Protein AF-A0A350P003-F1 (afdb_monomer_lite)

Radius of gyration: 15.58 Å; chains: 1; bounding box: 40×38×39 Å

Sequence (174 aa):
MPFDIITIEPTVSDGAHADGDVMFNLTSFTLPARACKLVKCFMQVAAGGGEDSTKIGVLFFKKNTQPTLGTLNATADISASDFVSNEFIGSTSLTLTDRGLLDRDLIDNVAIYYGGHNMTNELATTNFSFQTDPMILKSDKADYTMFVGAVFHAANSTDFDGTANVKLFLHVEY

Organism: NCBI:txid589873

Secondary structure (DSSP, 8-state):
--EEEEEE--SS-SSEEPTT-EEEEEEEEE-SSSEEEEEEEEEEESS----TT-EEEEEEES---SS-S--TTS-----HHHHHHTTEEEEEEEE---TT-GGGTTSTT-EEEEEEEEEETTGGGSTT----PPEEEE--STT-EEEEEEEEE-SS-EE-SSGGGEEEEEEEE-

pLDDT: mean 78.68, std 13.72, range [44.25, 96.06]

Foldseek 3Di:
DDKDKWKFFFPDDDDWADAQAKGHWQGKTADPDQKWWFPWKKKKQQAWWDDQQKKKKKWKFQADPDPTQHHGPDNRCNDPVVCVVRVTFWIWMWGQDPVPVPVVVVPPRMGMTTTDAIGTPVNVPDPDDSDRDTRMQGHPDPRRMITMIMGIHGPDITGSNDRVRMMMMTMIDD

Structure (mmCIF, N/CA/C/O backbone):
data_AF-A0A350P003-F1
#
_entry.id   AF-A0A350P003-F1
#
loop_
_atom_site.group_PDB
_atom_site.id
_atom_site.type_symbol
_atom_site.label_atom_id
_atom_site.label_alt_id
_atom_site.label_comp_id
_atom_site.label_asym_id
_atom_site.label_entity_id
_atom_site.label_seq_id
_atom_site.pdbx_PDB_ins_code
_atom_site.Cartn_x
_atom_site.Cartn_y
_atom_site.Cartn_z
_atom_site.occupancy
_atom_site.B_iso_or_equiv
_atom_site.auth_seq_id
_atom_site.auth_comp_id
_atom_site.auth_asym_id
_atom_site.auth_atom_id
_atom_site.pdbx_PDB_model_num
ATOM 1 N N . MET A 1 1 ? -1.990 -12.499 20.980 1.00 75.38 1 MET A N 1
ATOM 2 C CA . MET A 1 1 ? -2.232 -11.437 19.991 1.00 75.38 1 MET A CA 1
ATOM 3 C C . MET A 1 1 ? -2.474 -12.137 18.666 1.00 75.38 1 MET A C 1
ATOM 5 O O . MET A 1 1 ? -1.604 -12.910 18.271 1.00 75.38 1 MET A O 1
ATOM 9 N N . PRO A 1 2 ? -3.690 -12.069 18.107 1.00 92.12 2 PRO A N 1
ATOM 10 C CA . PRO A 1 2 ? -3.985 -12.581 16.771 1.00 92.12 2 PRO A CA 1
ATOM 11 C C . PRO A 1 2 ? -3.267 -11.787 15.664 1.00 92.12 2 PRO A C 1
ATOM 13 O O . PRO A 1 2 ? -2.843 -10.649 15.860 1.00 92.12 2 PRO A O 1
ATOM 16 N N . PHE A 1 3 ? -3.128 -12.423 14.501 1.00 95.06 3 PHE A N 1
ATOM 17 C CA . PHE A 1 3 ? -2.513 -11.857 13.301 1.00 95.06 3 PHE A CA 1
ATOM 18 C C . PHE A 1 3 ? -3.453 -12.027 12.113 1.00 95.06 3 PHE A C 1
ATOM 20 O O . PHE A 1 3 ? -4.172 -13.024 12.051 1.00 95.06 3 PHE A O 1
ATOM 27 N N . ASP A 1 4 ? -3.414 -11.083 11.177 1.00 95.81 4 ASP A N 1
ATOM 28 C CA . ASP A 1 4 ? -4.167 -11.161 9.924 1.00 95.81 4 ASP A CA 1
ATOM 29 C C . ASP A 1 4 ? -3.362 -10.585 8.749 1.00 95.81 4 ASP A C 1
ATOM 31 O O . ASP A 1 4 ? -2.367 -9.872 8.941 1.00 95.81 4 ASP A O 1
ATOM 35 N N . ILE A 1 5 ? -3.798 -10.903 7.531 1.00 95.25 5 ILE A N 1
ATOM 36 C CA . ILE A 1 5 ? -3.229 -10.407 6.278 1.00 95.25 5 ILE A CA 1
ATOM 37 C C . ILE A 1 5 ? -4.320 -9.674 5.502 1.00 95.25 5 ILE A C 1
ATOM 39 O O . ILE A 1 5 ? -5.278 -10.274 5.021 1.00 95.25 5 ILE A O 1
ATOM 43 N N . ILE A 1 6 ? -4.133 -8.371 5.317 1.00 96.00 6 ILE A N 1
ATOM 44 C CA . ILE A 1 6 ? -5.013 -7.546 4.489 1.00 96.00 6 ILE A CA 1
ATOM 45 C C . ILE A 1 6 ? -4.420 -7.492 3.084 1.00 96.00 6 ILE A C 1
ATOM 47 O O . ILE A 1 6 ? -3.247 -7.157 2.921 1.00 96.00 6 ILE A O 1
ATOM 51 N N . THR A 1 7 ? -5.235 -7.805 2.077 1.00 95.50 7 THR A N 1
ATOM 52 C CA . THR A 1 7 ? -4.861 -7.694 0.661 1.00 95.50 7 THR A CA 1
ATOM 53 C C . THR A 1 7 ? -5.597 -6.517 0.039 1.00 95.50 7 THR A C 1
ATOM 55 O O . THR A 1 7 ? -6.809 -6.394 0.208 1.00 95.50 7 THR A O 1
ATOM 58 N N . ILE A 1 8 ? -4.868 -5.655 -0.665 1.00 93.69 8 ILE A N 1
ATOM 59 C CA . ILE A 1 8 ? -5.405 -4.456 -1.307 1.00 93.69 8 ILE A CA 1
ATOM 60 C C . ILE A 1 8 ? -5.005 -4.475 -2.780 1.00 93.69 8 ILE A C 1
ATOM 62 O O . ILE A 1 8 ? -3.829 -4.641 -3.108 1.00 93.69 8 ILE A O 1
ATOM 66 N N . GLU A 1 9 ? -5.987 -4.290 -3.655 1.00 90.38 9 GLU A N 1
ATOM 67 C CA . GLU A 1 9 ? -5.797 -4.163 -5.101 1.00 90.38 9 GLU A CA 1
ATOM 68 C C . GLU A 1 9 ? -5.734 -2.671 -5.487 1.00 90.38 9 GLU A C 1
ATOM 70 O O . GLU A 1 9 ? -6.365 -1.842 -4.818 1.00 90.38 9 GLU A O 1
ATOM 75 N N . PRO A 1 10 ? -4.953 -2.282 -6.510 1.00 84.38 10 PRO A N 1
ATOM 76 C CA . PRO A 1 10 ? -4.872 -0.894 -6.944 1.00 84.38 10 PRO A CA 1
ATOM 77 C C . PRO A 1 10 ? -6.223 -0.368 -7.423 1.00 84.38 10 PRO A C 1
ATOM 79 O O . PRO A 1 10 ? -7.037 -1.100 -7.981 1.00 84.38 10 PRO A O 1
ATOM 82 N N . THR A 1 11 ? -6.444 0.933 -7.251 1.00 79.75 11 THR A N 1
ATOM 83 C CA . THR A 1 11 ? -7.611 1.629 -7.823 1.00 79.75 11 THR A CA 1
ATOM 84 C C . THR A 1 11 ? -7.306 2.277 -9.166 1.00 79.75 11 THR A C 1
ATOM 86 O O . THR A 1 11 ? -8.233 2.644 -9.886 1.00 79.75 11 THR A O 1
ATOM 89 N N . VAL A 1 12 ? -6.023 2.411 -9.512 1.00 69.81 12 VAL A N 1
ATOM 90 C CA . VAL A 1 12 ? -5.544 2.989 -10.765 1.00 69.81 12 VAL A CA 1
ATOM 91 C C . VAL A 1 12 ? -4.462 2.063 -11.321 1.00 69.81 12 VAL A C 1
ATOM 93 O O . VAL A 1 12 ? -3.382 2.006 -10.750 1.00 69.81 12 VAL A O 1
ATOM 96 N N . SER A 1 13 ? -4.738 1.333 -12.405 1.00 62.38 13 SER A N 1
ATOM 97 C CA . SER A 1 13 ? -3.730 0.990 -13.425 1.00 62.38 13 SER A CA 1
ATOM 98 C C . SER A 1 13 ? -4.270 0.150 -14.586 1.00 62.38 13 SER A C 1
ATOM 100 O O . SER A 1 13 ? -4.727 -0.974 -14.407 1.00 62.38 13 SER A O 1
ATOM 102 N N . ASP A 1 14 ? -4.068 0.685 -15.788 1.00 62.06 14 ASP A N 1
ATOM 103 C CA . ASP A 1 14 ? -3.597 -0.066 -16.952 1.00 62.06 14 ASP A CA 1
ATOM 104 C C . ASP A 1 14 ? -2.514 0.803 -17.622 1.00 62.06 14 ASP A C 1
ATOM 106 O O . ASP A 1 14 ? -2.739 1.996 -17.842 1.00 62.06 14 ASP A O 1
ATOM 110 N N . GLY A 1 15 ? -1.341 0.231 -17.917 1.00 68.62 15 GLY A N 1
ATOM 111 C CA . GLY A 1 15 ? -0.243 0.883 -18.644 1.00 68.62 15 GLY A CA 1
ATOM 112 C C . GLY A 1 15 ? 1.001 1.255 -17.821 1.00 68.62 15 GLY A C 1
ATOM 113 O O . GLY A 1 15 ? 1.053 1.123 -16.594 1.00 68.62 15 GLY A O 1
ATOM 114 N N . ALA A 1 16 ? 2.022 1.742 -18.532 1.00 76.75 16 ALA A N 1
ATOM 115 C CA . ALA A 1 16 ? 3.310 2.129 -17.963 1.00 76.75 16 ALA A CA 1
ATOM 116 C C . ALA A 1 16 ? 3.187 3.341 -17.021 1.00 76.75 16 ALA A C 1
ATOM 118 O O . ALA A 1 16 ? 2.613 4.364 -17.394 1.00 76.75 16 ALA A O 1
ATOM 119 N N . HIS A 1 17 ? 3.753 3.211 -15.819 1.00 79.25 17 HIS A N 1
ATOM 120 C CA . HIS A 1 17 ? 3.834 4.255 -14.799 1.00 79.25 17 HIS A CA 1
ATOM 121 C C . HIS A 1 17 ? 5.171 4.985 -14.889 1.00 79.25 17 HIS A C 1
ATOM 123 O O . HIS A 1 17 ? 6.220 4.343 -14.988 1.00 79.25 17 HIS A O 1
ATOM 129 N N . ALA A 1 18 ? 5.141 6.310 -14.806 1.00 82.19 18 ALA A N 1
ATOM 130 C CA . ALA A 1 18 ? 6.307 7.180 -14.704 1.00 82.19 18 ALA A CA 1
ATOM 131 C C . ALA A 1 18 ? 6.526 7.674 -13.261 1.00 82.19 18 ALA A C 1
ATOM 133 O O . ALA A 1 18 ? 5.665 7.523 -12.394 1.00 82.19 18 ALA A O 1
ATOM 134 N N . ASP A 1 19 ? 7.699 8.256 -12.991 1.00 83.31 19 ASP A N 1
ATOM 135 C CA . ASP A 1 19 ? 7.991 8.884 -11.696 1.00 83.31 19 ASP A CA 1
ATOM 136 C C . ASP A 1 19 ? 6.910 9.912 -11.324 1.00 83.31 19 ASP A C 1
ATOM 138 O O . ASP A 1 19 ? 6.551 10.778 -12.124 1.00 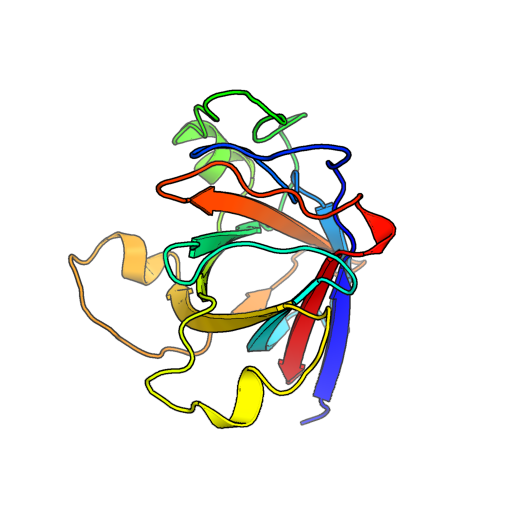83.31 19 ASP A O 1
ATOM 142 N N . GLY A 1 20 ? 6.395 9.800 -10.100 1.00 77.69 20 GLY A N 1
ATOM 143 C CA . GLY A 1 20 ? 5.306 10.621 -9.579 1.00 77.69 20 GLY A CA 1
ATOM 144 C C . GLY A 1 20 ? 3.901 10.056 -9.798 1.00 77.69 20 GLY A C 1
ATOM 145 O O . GLY A 1 20 ? 2.960 10.623 -9.249 1.00 77.69 20 GLY A O 1
ATOM 146 N N . ASP A 1 21 ? 3.731 8.951 -10.528 1.00 83.44 21 ASP A N 1
ATOM 147 C CA . ASP A 1 21 ? 2.404 8.371 -10.760 1.00 83.44 21 ASP A CA 1
ATOM 148 C C . ASP A 1 21 ? 1.801 7.740 -9.501 1.00 83.44 21 ASP A C 1
ATOM 150 O O . ASP A 1 21 ? 2.500 7.206 -8.637 1.00 83.44 21 ASP A O 1
ATOM 154 N N . VAL A 1 22 ? 0.469 7.748 -9.411 1.00 83.38 22 VAL A N 1
ATOM 155 C CA . VAL A 1 22 ? -0.271 7.137 -8.297 1.00 83.38 22 VAL A CA 1
ATOM 156 C C . VAL A 1 22 ? -0.892 5.812 -8.726 1.00 83.38 22 VAL A C 1
ATOM 158 O O . VAL A 1 22 ? -1.690 5.768 -9.657 1.00 83.38 22 VAL A O 1
ATOM 161 N N . MET A 1 23 ? -0.573 4.747 -7.989 1.00 82.31 23 MET A N 1
ATOM 162 C CA . MET A 1 23 ? -1.088 3.389 -8.220 1.00 82.31 23 MET A CA 1
ATOM 163 C C . MET A 1 23 ? -2.275 3.061 -7.300 1.00 82.31 23 MET A C 1
ATOM 165 O O . MET A 1 23 ? -3.305 2.527 -7.713 1.00 82.31 23 MET A O 1
ATOM 169 N N . PHE A 1 24 ? -2.155 3.423 -6.022 1.00 86.44 24 PHE A N 1
ATOM 170 C CA . PHE A 1 24 ? -3.256 3.341 -5.066 1.00 86.44 24 PHE A CA 1
ATOM 171 C C . PHE A 1 24 ? -3.725 4.760 -4.794 1.00 86.44 24 PHE A C 1
ATOM 173 O O . PHE A 1 24 ? -2.982 5.567 -4.240 1.00 86.44 24 PHE A O 1
ATOM 180 N N . ASN A 1 25 ? -4.945 5.077 -5.206 1.00 87.81 25 ASN A N 1
ATOM 181 C CA . ASN A 1 25 ? -5.524 6.398 -5.036 1.00 87.81 25 ASN A CA 1
ATOM 182 C C . ASN A 1 25 ? -6.566 6.377 -3.916 1.00 87.81 25 ASN A C 1
ATOM 184 O O . ASN A 1 25 ? -7.738 6.097 -4.169 1.00 87.81 25 ASN A O 1
ATOM 188 N N . LEU A 1 26 ? -6.113 6.609 -2.677 1.00 88.19 26 LEU A N 1
ATOM 189 C CA . LEU A 1 26 ? -6.936 6.535 -1.458 1.00 88.19 26 LEU A CA 1
ATOM 190 C C . LEU A 1 26 ? -7.832 5.288 -1.445 1.00 88.19 26 LEU A C 1
ATOM 192 O O . LEU A 1 26 ? -9.019 5.355 -1.118 1.00 88.19 26 LEU A O 1
ATOM 196 N N . THR A 1 27 ? -7.257 4.143 -1.814 1.00 91.31 27 THR A N 1
ATOM 197 C CA . THR A 1 27 ? -7.962 2.865 -1.860 1.00 91.31 27 THR A CA 1
ATOM 198 C C . THR A 1 27 ? -8.392 2.483 -0.454 1.00 91.31 27 THR A C 1
ATOM 200 O O . THR A 1 27 ? -7.569 2.444 0.464 1.00 91.31 27 THR A O 1
ATOM 203 N N . SER A 1 28 ? -9.680 2.210 -0.262 1.00 93.00 28 SER A N 1
ATOM 204 C CA . SER A 1 28 ? -10.204 1.812 1.041 1.00 93.00 28 SER A CA 1
ATOM 205 C C . SER A 1 28 ? -9.829 0.376 1.383 1.00 93.00 28 SER A C 1
ATOM 207 O O . SER A 1 28 ? -9.928 -0.509 0.535 1.00 93.00 28 SER A O 1
ATOM 209 N N . PHE A 1 29 ? -9.506 0.130 2.646 1.00 94.94 29 PHE A N 1
ATOM 210 C CA . PHE A 1 29 ? -9.348 -1.208 3.203 1.00 94.94 29 PHE A CA 1
ATOM 211 C C . PHE A 1 29 ? -9.861 -1.247 4.643 1.00 94.94 29 PHE A C 1
ATOM 213 O O . PHE A 1 29 ? -9.933 -0.215 5.314 1.00 94.94 29 PHE A O 1
ATOM 220 N N . THR A 1 30 ? -10.212 -2.435 5.128 1.00 96.06 30 THR A N 1
ATOM 221 C CA . THR A 1 30 ? -10.777 -2.626 6.469 1.00 96.06 30 THR A CA 1
ATOM 222 C C . THR A 1 30 ? -9.764 -3.298 7.381 1.00 96.06 30 THR A C 1
ATOM 224 O O . THR A 1 30 ? -9.159 -4.302 7.011 1.00 96.06 30 THR A O 1
ATOM 227 N N . LEU A 1 31 ? -9.578 -2.747 8.582 1.00 95.94 31 LEU A N 1
ATOM 228 C CA . LEU A 1 31 ? -8.767 -3.381 9.616 1.00 95.94 31 LEU A CA 1
ATOM 229 C C . LEU A 1 31 ? -9.567 -4.464 10.366 1.00 95.94 31 LEU A C 1
ATOM 231 O O . LEU A 1 31 ? -10.757 -4.270 10.620 1.00 95.94 31 LEU A O 1
ATOM 235 N N . PRO A 1 32 ? -8.923 -5.556 10.820 1.00 94.50 32 PRO A N 1
ATOM 236 C CA . PRO A 1 32 ? -9.576 -6.585 11.638 1.00 94.50 32 PRO A CA 1
ATOM 237 C C . PRO A 1 32 ? -9.959 -6.088 13.043 1.00 94.50 32 PRO A C 1
ATOM 239 O O . PRO A 1 32 ? -10.848 -6.645 13.685 1.00 94.50 32 PRO A O 1
ATOM 242 N N . ALA A 1 33 ? -9.313 -5.022 13.524 1.00 94.31 33 ALA A N 1
ATOM 243 C CA . ALA A 1 33 ? -9.642 -4.345 14.770 1.00 94.31 33 ALA A CA 1
ATOM 244 C C . ALA A 1 33 ? -9.427 -2.833 14.651 1.00 94.31 33 ALA A C 1
ATOM 246 O O . ALA A 1 33 ? -8.730 -2.345 13.762 1.00 94.31 33 ALA A O 1
ATOM 247 N N . ARG A 1 34 ? -9.968 -2.077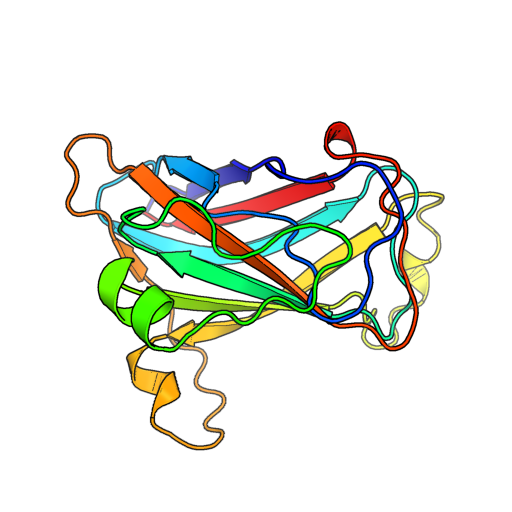 15.614 1.00 92.50 34 ARG A N 1
ATOM 248 C CA . ARG A 1 34 ? -9.877 -0.608 15.635 1.00 92.50 34 ARG A CA 1
ATOM 249 C C . ARG A 1 34 ? -8.440 -0.079 15.545 1.00 92.50 34 ARG A C 1
ATOM 251 O O . ARG A 1 34 ? -8.213 0.973 14.948 1.00 92.50 34 ARG A O 1
ATOM 258 N N . ALA A 1 35 ? -7.496 -0.764 16.183 1.00 92.38 35 ALA A N 1
ATOM 259 C CA . ALA A 1 35 ? -6.080 -0.435 16.150 1.00 92.38 35 ALA A CA 1
ATOM 260 C C . ALA A 1 35 ? -5.284 -1.711 15.884 1.00 92.38 35 ALA A C 1
ATOM 262 O O . ALA A 1 35 ? -5.442 -2.690 16.604 1.00 92.38 35 ALA A O 1
ATOM 263 N N . CYS A 1 36 ? -4.443 -1.672 14.861 1.00 93.50 36 CYS A N 1
ATOM 264 C CA . CYS A 1 36 ? -3.611 -2.781 14.429 1.00 93.50 36 CYS A CA 1
ATOM 265 C C . CYS A 1 36 ? -2.170 -2.294 14.293 1.00 93.50 36 CYS A C 1
ATOM 267 O O . CYS A 1 36 ? -1.914 -1.212 13.765 1.00 93.50 36 CYS A O 1
ATOM 269 N N . LYS A 1 37 ? -1.207 -3.092 14.732 1.00 92.50 37 LYS A N 1
ATOM 270 C CA . LYS A 1 37 ? 0.211 -2.838 14.490 1.00 92.50 37 LYS A CA 1
ATOM 271 C C . LYS A 1 37 ? 0.603 -3.404 13.130 1.00 92.50 37 LYS A C 1
ATOM 273 O O . LYS A 1 37 ? 0.412 -4.593 12.886 1.00 92.50 37 LYS A O 1
ATOM 278 N N . LEU A 1 38 ? 1.186 -2.575 12.264 1.00 91.19 38 LEU A N 1
ATOM 279 C CA . LEU A 1 38 ? 1.739 -3.030 10.992 1.00 91.19 38 LEU A CA 1
ATOM 280 C C . LEU A 1 38 ? 3.070 -3.747 11.238 1.00 91.19 38 LEU A C 1
ATOM 282 O O . LEU A 1 38 ? 4.064 -3.133 11.632 1.00 91.19 38 LEU A O 1
ATOM 286 N N . VAL A 1 39 ? 3.087 -5.052 10.983 1.00 89.81 39 VAL A N 1
ATOM 287 C CA . VAL A 1 39 ? 4.264 -5.913 11.142 1.00 89.81 39 VAL A CA 1
ATOM 288 C C . VAL A 1 39 ? 5.111 -5.895 9.873 1.00 89.81 39 VAL A C 1
ATOM 290 O O . VAL A 1 39 ? 6.332 -5.742 9.946 1.00 89.81 39 VAL A O 1
ATOM 293 N N . LYS A 1 40 ? 4.470 -6.045 8.707 1.00 88.31 40 LYS A N 1
ATOM 294 C CA . LYS A 1 40 ? 5.111 -6.017 7.385 1.00 88.31 40 LYS A CA 1
ATOM 295 C C . LYS A 1 40 ? 4.174 -5.448 6.329 1.00 88.31 40 LYS A C 1
ATOM 297 O O . LYS A 1 40 ? 2.963 -5.609 6.417 1.00 88.31 40 LYS A O 1
ATOM 302 N N . CYS A 1 41 ? 4.777 -4.834 5.321 1.00 90.25 41 CYS A N 1
ATOM 303 C CA . CYS A 1 41 ? 4.134 -4.414 4.087 1.00 90.25 41 CYS A CA 1
ATOM 304 C C . CYS A 1 41 ? 4.972 -4.952 2.928 1.00 90.25 41 CYS A C 1
ATOM 306 O O . CYS A 1 41 ? 6.200 -4.887 2.994 1.00 90.25 41 CYS A O 1
ATOM 308 N N . PHE A 1 42 ? 4.353 -5.519 1.905 1.00 89.00 42 PHE A N 1
ATOM 309 C CA . PHE A 1 42 ? 5.033 -5.878 0.661 1.00 89.00 42 PHE A CA 1
ATOM 310 C C . PHE A 1 42 ? 4.029 -5.875 -0.479 1.00 89.00 42 PHE A C 1
ATOM 312 O O . PHE A 1 42 ? 2.823 -5.959 -0.253 1.00 89.00 42 PHE A O 1
ATOM 319 N N . MET A 1 43 ? 4.528 -5.783 -1.702 1.00 88.88 43 MET A N 1
ATOM 320 C CA . MET A 1 43 ? 3.699 -5.808 -2.896 1.00 88.88 43 MET A CA 1
ATOM 321 C C . MET A 1 43 ? 4.163 -6.923 -3.819 1.00 88.88 43 MET A C 1
ATOM 323 O O . MET A 1 43 ? 5.360 -7.153 -3.970 1.00 88.88 43 MET A O 1
ATOM 327 N N . GLN A 1 44 ? 3.209 -7.612 -4.425 1.00 87.75 44 GLN A N 1
ATOM 328 C CA . GLN A 1 44 ? 3.438 -8.592 -5.476 1.00 87.75 44 GLN A CA 1
ATOM 329 C C . GLN A 1 44 ? 2.917 -8.032 -6.792 1.00 87.75 44 GLN A C 1
ATOM 331 O O . GLN A 1 44 ? 1.848 -7.426 -6.821 1.00 87.75 44 GLN A O 1
ATOM 336 N N . VAL A 1 45 ? 3.649 -8.300 -7.864 1.00 85.56 45 VAL A N 1
ATOM 337 C CA . VAL A 1 45 ? 3.235 -8.091 -9.247 1.00 85.56 45 VAL A CA 1
ATOM 338 C C . VAL A 1 45 ? 3.341 -9.441 -9.948 1.00 85.56 45 VAL A C 1
ATOM 340 O O . VAL A 1 45 ? 4.426 -10.008 -10.032 1.00 85.56 45 VAL A O 1
ATOM 343 N N . ALA A 1 46 ? 2.209 -10.002 -10.364 1.00 80.69 46 ALA A N 1
ATOM 344 C CA . ALA A 1 46 ? 2.111 -11.364 -10.888 1.00 80.69 46 ALA A CA 1
ATOM 345 C C . ALA A 1 46 ? 2.551 -11.517 -12.357 1.00 80.69 46 ALA A C 1
ATOM 347 O O . ALA A 1 46 ? 2.758 -12.647 -12.793 1.00 80.69 46 ALA A O 1
ATOM 348 N N . ALA A 1 47 ? 2.661 -10.409 -13.096 1.00 76.00 47 ALA A N 1
ATOM 349 C CA . ALA A 1 47 ? 3.190 -10.334 -14.455 1.00 76.00 47 ALA A CA 1
ATOM 350 C C . ALA A 1 47 ? 3.754 -8.925 -14.699 1.00 76.00 47 ALA A C 1
ATOM 352 O O . ALA A 1 47 ? 3.130 -7.938 -14.313 1.00 76.00 47 ALA A O 1
ATOM 353 N N . GLY A 1 48 ? 4.937 -8.826 -15.309 1.00 71.19 48 GLY A N 1
ATOM 354 C CA . GLY A 1 48 ? 5.646 -7.551 -15.469 1.00 71.19 48 GLY A CA 1
ATOM 355 C C . GLY A 1 48 ? 6.340 -7.086 -14.184 1.00 71.19 48 GLY A C 1
ATOM 356 O O . GLY A 1 48 ? 6.736 -7.899 -13.347 1.00 71.19 48 GLY A O 1
ATOM 357 N N . GLY A 1 49 ? 6.503 -5.771 -14.030 1.00 68.00 49 GLY A N 1
ATOM 358 C CA . GLY A 1 49 ? 7.170 -5.165 -12.876 1.00 68.00 49 GLY A CA 1
ATOM 359 C C . GLY A 1 49 ? 8.346 -4.265 -13.246 1.00 68.00 49 GLY A C 1
ATOM 360 O O . GLY A 1 49 ? 8.705 -4.108 -14.411 1.00 68.00 49 GLY A O 1
ATOM 361 N N . GLY A 1 50 ? 8.901 -3.610 -12.228 1.00 65.38 50 GLY A N 1
ATOM 362 C CA . GLY A 1 50 ? 9.937 -2.592 -12.395 1.00 65.38 50 GLY A CA 1
ATOM 363 C C . GLY A 1 50 ? 11.354 -3.129 -12.299 1.00 65.38 50 GLY A C 1
ATOM 364 O O . GLY A 1 50 ? 11.592 -4.278 -11.949 1.00 65.38 50 GLY A O 1
ATOM 365 N N . GLU A 1 51 ? 12.310 -2.254 -12.585 1.00 68.00 51 GLU A N 1
ATOM 366 C CA . GLU A 1 51 ? 13.740 -2.515 -12.404 1.00 68.00 51 GLU A CA 1
ATOM 367 C C . GLU A 1 51 ? 14.148 -2.334 -10.929 1.00 68.00 51 GLU A C 1
ATOM 369 O O . GLU A 1 51 ? 13.423 -1.707 -10.153 1.00 68.00 51 GLU A O 1
ATOM 374 N N . ASP A 1 52 ? 15.350 -2.777 -10.545 1.00 68.00 52 ASP A N 1
ATOM 375 C CA . ASP A 1 52 ? 15.911 -2.632 -9.184 1.00 68.00 52 ASP A CA 1
ATOM 376 C C . ASP A 1 52 ? 15.901 -1.197 -8.637 1.00 68.00 52 ASP A C 1
ATOM 378 O O . ASP A 1 52 ? 15.922 -0.974 -7.422 1.00 68.00 52 ASP A O 1
ATOM 382 N N . SER A 1 53 ? 15.879 -0.209 -9.535 1.00 72.56 53 SER A N 1
ATOM 383 C CA . SER A 1 53 ? 15.821 1.215 -9.202 1.00 72.56 53 SER A CA 1
ATOM 384 C C . SER A 1 53 ? 14.434 1.684 -8.746 1.00 72.56 53 SER A C 1
ATOM 386 O O . SER A 1 53 ? 14.299 2.798 -8.235 1.00 72.56 53 SER A O 1
ATOM 388 N N . THR A 1 54 ? 13.417 0.836 -8.892 1.00 77.62 54 THR A N 1
ATOM 389 C CA . THR A 1 54 ? 12.023 1.155 -8.616 1.00 77.62 54 THR A CA 1
ATOM 390 C C . THR A 1 54 ? 11.731 1.172 -7.121 1.00 77.62 54 THR A C 1
ATOM 392 O O . THR A 1 54 ? 11.967 0.201 -6.392 1.00 77.62 54 THR A O 1
ATOM 395 N N . LYS A 1 55 ? 11.146 2.278 -6.670 1.00 82.00 55 LYS A N 1
ATOM 396 C CA . LYS A 1 55 ? 10.702 2.517 -5.301 1.00 82.00 55 LYS A CA 1
ATOM 397 C C . LYS A 1 55 ? 9.241 2.933 -5.308 1.00 82.00 55 LYS A C 1
ATOM 399 O O . LYS A 1 55 ? 8.781 3.613 -6.216 1.00 82.00 55 LYS A O 1
ATOM 404 N N . ILE A 1 56 ? 8.506 2.548 -4.276 1.00 85.38 56 ILE A N 1
ATOM 405 C CA . ILE A 1 56 ? 7.092 2.905 -4.146 1.00 85.38 56 ILE A CA 1
ATOM 406 C C . ILE A 1 56 ? 6.859 3.425 -2.737 1.00 85.38 56 ILE A C 1
ATOM 408 O O . ILE A 1 56 ? 7.139 2.735 -1.758 1.00 85.38 56 ILE A O 1
ATOM 412 N N . GLY A 1 57 ? 6.378 4.658 -2.620 1.00 87.62 57 GLY A N 1
ATOM 413 C CA . GLY A 1 57 ? 5.997 5.249 -1.343 1.00 87.62 57 GLY A CA 1
ATOM 414 C C . GLY A 1 57 ? 4.548 4.915 -1.028 1.00 87.62 57 GLY A C 1
ATOM 415 O O . GLY A 1 57 ? 3.653 5.474 -1.649 1.00 87.62 57 GLY A O 1
ATOM 416 N N . VAL A 1 58 ? 4.306 4.028 -0.066 1.00 90.62 58 VAL A N 1
ATOM 417 C CA . VAL A 1 58 ? 2.960 3.671 0.400 1.00 90.62 58 VAL A CA 1
ATOM 418 C C . VAL A 1 58 ? 2.597 4.556 1.587 1.00 90.62 58 VAL A C 1
ATOM 420 O O . VAL A 1 58 ? 3.337 4.631 2.563 1.00 90.62 58 VAL A O 1
ATOM 423 N N . LEU A 1 59 ? 1.457 5.228 1.509 1.00 90.44 59 LEU A N 1
ATOM 424 C CA . LEU A 1 59 ? 0.980 6.246 2.439 1.00 90.44 59 LEU A CA 1
ATOM 425 C C . LEU A 1 59 ? -0.326 5.777 3.089 1.00 90.44 59 LEU A C 1
ATOM 427 O O . LEU A 1 59 ? -1.222 5.304 2.395 1.00 90.44 59 LEU A O 1
ATOM 431 N N . PHE A 1 60 ? -0.470 5.943 4.401 1.00 92.25 60 PHE A N 1
ATOM 432 C CA . PHE A 1 60 ? -1.669 5.537 5.137 1.00 92.25 60 PHE A CA 1
ATOM 433 C C . PHE A 1 60 ? -2.422 6.746 5.685 1.00 92.25 60 PHE A C 1
ATOM 435 O O . PHE A 1 60 ? -1.845 7.616 6.344 1.00 92.25 60 PHE A O 1
ATOM 442 N N . PHE A 1 61 ? -3.733 6.757 5.467 1.00 91.56 61 PHE A N 1
ATOM 443 C CA . PHE A 1 61 ? -4.627 7.855 5.816 1.00 91.56 61 PHE A CA 1
ATOM 444 C C . PHE A 1 61 ? -5.850 7.345 6.578 1.00 91.56 61 PHE A C 1
ATOM 446 O O . PHE A 1 61 ? -6.354 6.244 6.329 1.00 91.56 61 PHE A O 1
ATOM 453 N N . LYS A 1 62 ? -6.366 8.160 7.503 1.00 91.12 62 LYS A N 1
ATOM 454 C CA . LYS A 1 62 ? -7.630 7.855 8.199 1.00 91.12 62 LYS A CA 1
ATOM 455 C C . LYS A 1 62 ? -8.856 8.218 7.374 1.00 91.12 62 LYS A C 1
ATOM 457 O O . LYS A 1 62 ? -9.924 7.623 7.543 1.00 91.12 62 LYS A O 1
ATOM 462 N N . LYS A 1 63 ? -8.729 9.234 6.524 1.00 89.81 63 LYS A N 1
ATOM 463 C CA . LYS A 1 63 ? -9.835 9.832 5.785 1.00 89.81 63 LYS A CA 1
ATOM 464 C C . LYS A 1 63 ? -9.538 9.865 4.291 1.00 89.81 63 LYS A C 1
ATOM 466 O O . LYS A 1 63 ? -8.396 9.795 3.862 1.00 89.81 63 LYS A O 1
ATOM 471 N N . ASN A 1 64 ? -10.617 9.971 3.533 1.00 87.75 64 ASN A N 1
ATOM 472 C CA . ASN A 1 64 ? -10.617 10.252 2.110 1.00 87.75 64 ASN A CA 1
ATOM 473 C C . ASN A 1 64 ? -11.613 11.405 1.926 1.00 87.75 64 ASN A C 1
ATOM 475 O O . ASN A 1 64 ? -12.819 11.182 1.827 1.00 87.75 64 ASN A O 1
ATOM 479 N N . THR A 1 65 ? -11.127 12.634 2.094 1.00 83.50 65 THR A N 1
ATOM 480 C CA . THR A 1 65 ? -11.922 13.870 1.977 1.00 83.50 65 THR A CA 1
ATOM 481 C C . THR A 1 65 ? -11.696 14.579 0.646 1.00 83.50 65 THR A C 1
ATOM 483 O O . THR A 1 65 ? -12.470 15.473 0.308 1.00 83.50 65 THR A O 1
ATOM 486 N N . GLN A 1 66 ? -10.675 14.169 -0.108 1.00 74.12 66 GLN A N 1
ATOM 487 C CA . GLN A 1 66 ? -10.351 14.673 -1.439 1.00 74.12 66 GLN A CA 1
ATOM 488 C C . GLN A 1 66 ? -10.631 13.605 -2.494 1.00 74.12 66 GLN A C 1
ATOM 490 O O . GLN A 1 66 ? -10.389 12.432 -2.240 1.00 74.12 66 GLN A O 1
ATOM 495 N N . PRO A 1 67 ? -11.101 13.971 -3.695 1.00 67.50 67 PRO A N 1
ATOM 496 C CA . PRO A 1 67 ? -11.489 12.987 -4.700 1.00 67.50 67 PRO A CA 1
ATOM 497 C C . PRO A 1 67 ? -10.310 12.166 -5.248 1.00 67.50 67 PRO A C 1
ATOM 499 O O . PRO A 1 67 ? -10.534 11.069 -5.751 1.00 67.50 67 PRO A O 1
ATOM 502 N N . THR A 1 68 ? -9.076 12.683 -5.191 1.00 73.12 68 THR A N 1
ATOM 503 C CA . THR A 1 68 ? -7.887 12.004 -5.720 1.00 73.12 68 THR A CA 1
ATOM 504 C C . THR A 1 68 ? -6.589 12.555 -5.113 1.00 73.12 68 THR A C 1
ATOM 506 O O . THR A 1 68 ? -6.504 13.752 -4.855 1.00 73.12 68 THR A O 1
ATOM 509 N N . LEU A 1 69 ? -5.582 11.698 -4.903 1.00 73.62 69 LEU A N 1
ATOM 510 C CA . LEU A 1 69 ? -4.186 12.079 -4.632 1.00 73.62 69 LEU A CA 1
ATOM 511 C C . LEU A 1 69 ? -3.374 12.280 -5.922 1.00 73.62 69 LEU A C 1
ATOM 513 O O . LEU A 1 69 ? -2.298 12.859 -5.883 1.00 73.62 69 LEU A O 1
ATOM 517 N N . GLY A 1 70 ? -3.852 11.785 -7.063 1.00 68.88 70 GLY A N 1
ATOM 518 C CA . GLY A 1 70 ? -3.140 11.857 -8.337 1.00 68.88 70 GLY A CA 1
ATOM 519 C C . GLY A 1 70 ? -3.704 10.882 -9.366 1.00 68.88 70 GLY A C 1
ATOM 520 O O . GLY A 1 70 ? -4.689 10.187 -9.115 1.00 68.88 70 GLY A O 1
ATOM 521 N N . THR A 1 71 ? -3.098 10.836 -10.548 1.00 65.31 71 THR A N 1
ATOM 522 C CA . THR A 1 71 ? -3.502 9.940 -11.641 1.00 65.31 71 THR A CA 1
ATOM 523 C C . THR A 1 71 ? -2.278 9.294 -12.284 1.00 65.31 71 THR A C 1
ATOM 525 O O . THR A 1 71 ? -1.151 9.704 -12.028 1.00 65.31 71 THR A O 1
ATOM 528 N N . LEU A 1 72 ? -2.508 8.284 -13.121 1.00 63.25 72 LEU A N 1
ATOM 529 C CA . LEU A 1 72 ? -1.498 7.695 -14.000 1.00 63.25 72 LEU A CA 1
ATOM 530 C C . LEU A 1 72 ? -0.998 8.724 -15.031 1.00 63.25 72 LEU A C 1
ATOM 532 O O . LEU A 1 72 ? -1.805 9.500 -15.551 1.00 63.25 72 LEU A O 1
ATOM 536 N N . ASN A 1 73 ? 0.293 8.687 -15.367 1.00 61.38 73 ASN A N 1
ATOM 537 C CA . ASN A 1 73 ? 0.984 9.613 -16.269 1.00 61.38 73 ASN A CA 1
ATOM 538 C C . ASN A 1 73 ? 0.777 11.096 -15.930 1.00 61.38 73 ASN A C 1
ATOM 540 O O . ASN A 1 73 ? 0.729 11.955 -16.816 1.00 61.38 73 ASN A O 1
ATOM 544 N N . ALA A 1 74 ? 0.635 11.403 -14.646 1.00 58.25 74 ALA A N 1
ATOM 545 C CA . ALA A 1 74 ? 0.556 12.765 -14.158 1.00 58.25 74 ALA A CA 1
ATOM 546 C C . ALA A 1 74 ? 1.576 12.915 -13.042 1.00 58.25 74 ALA A C 1
ATOM 548 O O . ALA A 1 74 ? 1.619 12.103 -12.125 1.00 58.25 74 ALA A O 1
ATOM 549 N N . THR A 1 75 ? 2.364 13.987 -13.087 1.00 54.44 75 THR A N 1
ATOM 550 C CA . THR A 1 75 ? 3.161 14.387 -11.929 1.00 54.44 75 THR A CA 1
ATOM 551 C C . THR A 1 75 ? 2.181 14.643 -10.790 1.00 54.44 75 THR A C 1
ATOM 553 O O . THR A 1 75 ? 1.453 15.636 -10.818 1.00 54.44 75 THR A O 1
ATOM 556 N N . ALA A 1 76 ? 2.071 13.713 -9.840 1.00 56.44 76 ALA A N 1
ATOM 557 C CA . ALA A 1 76 ? 1.177 13.901 -8.717 1.00 56.44 76 ALA A CA 1
ATOM 558 C C . ALA A 1 76 ? 1.730 15.032 -7.848 1.00 56.44 76 ALA A C 1
ATOM 560 O O . ALA A 1 76 ? 2.675 14.845 -7.083 1.00 56.44 76 ALA A O 1
ATOM 561 N N . ASP A 1 77 ? 1.115 16.208 -7.942 1.00 61.22 77 ASP A N 1
ATOM 562 C CA . ASP A 1 77 ? 1.289 17.277 -6.964 1.00 61.22 77 ASP A CA 1
ATOM 563 C C . ASP A 1 77 ? 0.494 16.910 -5.700 1.00 61.22 77 ASP A C 1
ATOM 565 O O . ASP A 1 77 ? -0.481 17.579 -5.352 1.00 61.22 77 ASP A O 1
ATOM 569 N N . ILE A 1 78 ? 0.877 15.820 -5.012 1.00 75.56 78 ILE A N 1
ATOM 570 C CA . ILE A 1 78 ? 0.311 15.522 -3.692 1.00 75.56 78 ILE A CA 1
ATOM 571 C C . ILE A 1 78 ? 0.709 16.675 -2.782 1.00 75.56 78 ILE A C 1
ATOM 573 O O . ILE A 1 78 ? 1.868 16.844 -2.397 1.00 75.56 78 ILE A O 1
ATOM 577 N N . SER A 1 79 ? -0.275 17.494 -2.452 1.00 78.19 79 SER A N 1
ATOM 578 C CA . SER A 1 79 ? -0.061 18.733 -1.738 1.00 78.19 79 SER A CA 1
ATOM 579 C C . SER A 1 79 ? -0.020 18.485 -0.234 1.00 78.19 79 SER A C 1
ATOM 581 O O . SER A 1 79 ? -0.619 17.546 0.295 1.00 78.19 79 SER A O 1
ATOM 583 N N . ALA A 1 80 ? 0.614 19.391 0.511 1.00 80.94 80 ALA A N 1
ATOM 584 C CA . ALA A 1 80 ? 0.548 19.361 1.973 1.00 80.94 80 ALA A CA 1
ATOM 585 C C . ALA A 1 80 ? -0.908 19.413 2.490 1.00 80.94 80 ALA A C 1
ATOM 587 O O . ALA A 1 80 ? -1.226 18.811 3.517 1.00 80.94 80 ALA A O 1
ATOM 588 N N . SER A 1 81 ? -1.814 20.083 1.765 1.00 83.19 81 SER A N 1
ATOM 589 C CA . SER A 1 81 ? -3.247 20.099 2.083 1.00 83.19 81 SER A CA 1
ATOM 590 C C . SER A 1 81 ? -3.899 18.721 2.001 1.00 83.19 81 SER A C 1
ATOM 592 O O . SER A 1 81 ? -4.795 18.436 2.800 1.00 83.19 81 SER A O 1
ATOM 594 N N . ASP A 1 82 ? -3.442 17.846 1.108 1.00 83.81 82 ASP A N 1
ATOM 595 C CA . ASP A 1 82 ? -3.974 16.487 0.988 1.00 83.81 82 ASP A CA 1
ATOM 596 C C . ASP A 1 82 ? -3.588 15.642 2.201 1.00 83.81 82 ASP A C 1
ATOM 598 O O . ASP A 1 82 ? -4.422 14.924 2.750 1.00 83.81 82 ASP A O 1
ATOM 602 N N . PHE A 1 83 ? -2.358 15.796 2.699 1.00 85.44 83 PHE A N 1
ATOM 603 C CA . PHE A 1 83 ? -1.900 15.115 3.914 1.00 85.44 83 PHE A CA 1
ATOM 604 C C . PHE A 1 83 ? -2.690 15.533 5.158 1.00 85.44 83 PHE A C 1
ATOM 606 O O . PHE A 1 83 ? -3.050 14.687 5.983 1.00 85.44 83 PHE A O 1
ATOM 613 N N . VAL A 1 84 ? -2.981 16.830 5.291 1.00 86.25 84 VAL A N 1
ATOM 614 C CA . VAL A 1 84 ? -3.748 17.365 6.425 1.00 86.25 84 VAL A CA 1
ATOM 615 C C . VAL A 1 84 ? -5.215 16.943 6.340 1.00 86.25 84 VAL A C 1
ATOM 617 O O . VAL A 1 84 ? -5.769 16.442 7.316 1.00 86.25 84 VAL A O 1
ATOM 620 N N . SER A 1 85 ? -5.850 17.115 5.179 1.00 88.62 85 SER A N 1
ATOM 621 C CA . SER A 1 85 ? -7.286 16.854 5.005 1.00 88.62 85 SER A CA 1
ATOM 622 C C . SER A 1 85 ? -7.650 15.365 5.065 1.00 88.62 85 SER A C 1
ATOM 624 O O . SER A 1 85 ? -8.729 15.016 5.558 1.00 88.62 85 SER A O 1
ATOM 626 N N . ASN A 1 86 ? -6.748 14.481 4.626 1.00 87.69 86 ASN A N 1
ATOM 627 C CA . ASN A 1 86 ? -6.925 13.028 4.690 1.00 87.69 86 ASN A CA 1
ATOM 628 C C . ASN A 1 86 ? -6.414 12.399 6.002 1.00 87.69 86 ASN A C 1
ATOM 630 O O . ASN A 1 86 ? -6.591 11.199 6.217 1.00 87.69 86 ASN A O 1
ATOM 634 N N . GLU A 1 87 ? -5.838 13.194 6.911 1.00 89.69 87 GLU A N 1
ATOM 635 C CA . GLU A 1 87 ? -5.268 12.740 8.189 1.00 89.69 87 GLU A CA 1
ATOM 636 C C . GLU A 1 87 ? -4.220 11.629 8.010 1.00 89.69 87 GLU A C 1
ATOM 638 O O . GLU A 1 87 ? -4.444 10.457 8.336 1.00 89.69 87 GLU A O 1
ATOM 643 N N . PHE A 1 88 ? -3.058 12.017 7.482 1.00 87.94 88 PHE A N 1
ATOM 644 C CA . PHE A 1 88 ? -1.901 11.140 7.322 1.00 87.94 88 PHE A CA 1
ATOM 645 C C . PHE A 1 88 ? -1.420 10.536 8.653 1.00 87.94 88 PHE A C 1
ATOM 647 O O . PHE A 1 88 ? -1.209 11.243 9.644 1.00 87.94 88 PHE A O 1
ATOM 654 N N . ILE A 1 89 ? -1.209 9.218 8.658 1.00 88.06 89 ILE A N 1
ATOM 655 C CA . ILE A 1 89 ? -0.726 8.457 9.823 1.00 88.06 89 ILE A CA 1
ATOM 656 C C . ILE A 1 89 ? 0.769 8.161 9.709 1.00 88.06 89 ILE A C 1
ATOM 658 O O . ILE A 1 89 ? 1.506 8.228 10.695 1.00 88.06 89 ILE A O 1
ATOM 662 N N . GLY A 1 90 ? 1.210 7.798 8.511 1.00 87.38 90 GLY A N 1
ATOM 663 C CA . GLY A 1 90 ? 2.553 7.306 8.271 1.00 87.38 90 GLY A CA 1
ATOM 664 C C . GLY A 1 90 ? 2.681 6.670 6.897 1.00 87.38 90 GLY A C 1
ATOM 665 O O . GLY A 1 90 ? 1.709 6.556 6.146 1.00 87.38 90 GLY A O 1
ATOM 666 N N . SER A 1 91 ? 3.894 6.262 6.568 1.00 87.38 91 SER A N 1
ATOM 667 C CA . SER A 1 91 ? 4.243 5.682 5.284 1.00 87.38 91 SER A CA 1
ATOM 668 C C . SER A 1 91 ? 5.215 4.521 5.426 1.00 87.38 91 SER A C 1
ATOM 670 O O . SER A 1 91 ? 5.850 4.313 6.458 1.00 87.38 91 SER A O 1
ATOM 672 N N . THR A 1 92 ? 5.325 3.733 4.369 1.00 87.62 92 THR A N 1
ATOM 673 C CA . THR A 1 92 ? 6.353 2.712 4.209 1.00 87.62 92 THR A CA 1
ATOM 674 C C . THR A 1 92 ? 6.884 2.791 2.787 1.00 87.62 92 THR A C 1
ATOM 676 O O . THR A 1 92 ? 6.166 3.175 1.866 1.00 87.62 92 THR A O 1
ATOM 679 N N . SER A 1 93 ? 8.161 2.484 2.604 1.00 85.94 93 SER A N 1
ATOM 680 C CA . SER A 1 93 ? 8.754 2.406 1.269 1.00 85.94 93 SER A CA 1
ATOM 681 C C . SER A 1 93 ? 8.771 0.957 0.824 1.00 85.94 93 SER A C 1
ATOM 683 O O . SER A 1 93 ? 9.084 0.081 1.621 1.00 85.94 93 SER A O 1
ATOM 685 N N . LEU A 1 94 ? 8.451 0.698 -0.435 1.00 86.69 94 LEU A N 1
ATOM 686 C CA . LEU A 1 94 ? 8.643 -0.598 -1.056 1.00 86.69 94 LEU A CA 1
ATOM 687 C C . LEU A 1 94 ? 9.780 -0.504 -2.065 1.00 86.69 94 LEU A C 1
ATOM 689 O O . LEU A 1 94 ? 9.844 0.448 -2.842 1.00 86.69 94 LEU A O 1
ATOM 693 N N . THR A 1 95 ? 10.673 -1.485 -2.055 1.00 83.25 95 THR A N 1
ATOM 694 C CA . THR A 1 95 ? 11.814 -1.553 -2.975 1.00 83.25 95 THR A CA 1
ATOM 695 C C . THR A 1 95 ? 11.975 -2.965 -3.508 1.00 83.25 95 THR A C 1
ATOM 697 O O . THR A 1 95 ? 11.767 -3.925 -2.764 1.00 83.25 95 THR A O 1
ATOM 700 N N . LEU A 1 96 ? 12.396 -3.086 -4.764 1.00 75.38 96 LEU A N 1
ATOM 701 C CA . LEU A 1 96 ? 12.685 -4.375 -5.396 1.00 75.38 96 LEU A CA 1
ATOM 702 C C . LEU A 1 96 ? 14.005 -4.998 -4.924 1.00 75.38 96 LEU A C 1
ATOM 704 O O . LEU A 1 96 ? 14.139 -6.215 -4.961 1.00 75.38 96 LEU A O 1
ATOM 708 N N . THR A 1 97 ? 14.940 -4.177 -4.427 1.00 62.97 97 THR A N 1
ATOM 709 C CA . THR A 1 97 ? 16.331 -4.575 -4.181 1.00 62.97 97 THR A CA 1
ATOM 710 C C . THR A 1 97 ? 16.437 -5.877 -3.383 1.00 62.97 97 THR A C 1
ATOM 712 O O . THR A 1 97 ? 16.098 -5.947 -2.198 1.00 62.97 97 THR A O 1
ATOM 715 N N . ASP A 1 98 ? 16.985 -6.885 -4.050 1.00 57.31 98 ASP A N 1
ATOM 716 C CA . ASP A 1 98 ? 17.330 -8.219 -3.561 1.00 57.31 98 ASP A CA 1
ATOM 717 C C . ASP A 1 98 ? 18.353 -8.215 -2.403 1.00 57.31 98 ASP A C 1
ATOM 719 O O . ASP A 1 98 ? 18.589 -9.241 -1.769 1.00 57.31 98 ASP A O 1
ATOM 723 N N . ARG A 1 99 ? 18.963 -7.058 -2.106 1.00 56.19 99 ARG A N 1
ATOM 724 C CA . ARG A 1 99 ? 20.087 -6.878 -1.168 1.00 56.19 99 ARG A CA 1
ATOM 725 C C . ARG A 1 99 ? 21.240 -7.850 -1.472 1.00 56.19 99 ARG A C 1
ATOM 727 O O . ARG A 1 99 ? 21.928 -8.278 -0.545 1.00 56.19 99 ARG A O 1
ATOM 734 N N . GLY A 1 100 ? 21.450 -8.178 -2.750 1.00 52.94 100 GLY A N 1
ATOM 735 C CA . GLY A 1 100 ? 22.458 -9.131 -3.217 1.00 52.94 100 GLY A CA 1
ATOM 736 C C . GLY A 1 100 ? 22.072 -10.607 -3.065 1.00 52.94 100 GLY A C 1
ATOM 737 O O . GLY A 1 100 ? 22.959 -11.462 -3.040 1.00 52.94 100 GLY A O 1
ATOM 738 N N . LEU A 1 101 ? 20.782 -10.922 -2.915 1.00 54.91 101 LEU A N 1
ATOM 739 C CA . LEU A 1 101 ? 20.259 -12.290 -2.897 1.00 54.91 101 LEU A CA 1
ATOM 740 C C . LEU A 1 101 ? 19.766 -12.687 -4.298 1.00 54.91 101 LEU A C 1
ATOM 742 O O . LEU A 1 101 ? 18.565 -12.701 -4.564 1.00 54.91 101 LEU A O 1
ATOM 746 N N . LEU A 1 102 ? 20.721 -13.089 -5.142 1.00 51.50 102 LEU A N 1
ATOM 747 C CA . LEU A 1 102 ? 20.535 -13.521 -6.539 1.00 51.50 102 LEU A CA 1
ATOM 748 C C . LEU A 1 102 ? 19.564 -14.706 -6.725 1.00 51.50 102 LEU A C 1
ATOM 750 O O . LEU A 1 102 ? 19.088 -14.956 -7.827 1.00 51.50 102 LEU A O 1
ATOM 754 N N . ASP A 1 103 ? 19.242 -15.453 -5.664 1.00 52.00 103 ASP A N 1
ATOM 755 C CA . ASP A 1 103 ? 18.377 -16.643 -5.742 1.00 52.00 103 ASP A CA 1
ATOM 756 C C . ASP A 1 103 ? 16.912 -16.312 -6.080 1.00 52.00 103 ASP A C 1
ATOM 758 O O . ASP A 1 103 ? 16.101 -17.205 -6.325 1.00 52.00 103 ASP A O 1
ATOM 762 N N . ARG A 1 104 ? 16.543 -15.029 -6.055 1.00 55.12 104 ARG A N 1
ATOM 763 C CA . ARG A 1 104 ? 15.157 -14.564 -6.207 1.00 55.12 104 ARG A CA 1
ATOM 764 C C . ARG A 1 104 ? 14.833 -14.104 -7.621 1.00 55.12 104 ARG A C 1
ATOM 766 O O . ARG A 1 104 ? 13.662 -14.128 -7.984 1.00 55.12 104 ARG A O 1
ATOM 773 N N . ASP A 1 105 ? 15.865 -13.852 -8.421 1.00 54.09 105 ASP A N 1
ATOM 774 C CA . ASP A 1 105 ? 15.783 -13.668 -9.875 1.00 54.09 105 ASP A CA 1
ATOM 775 C C . ASP A 1 105 ? 15.394 -14.973 -10.595 1.00 54.09 105 ASP A C 1
ATOM 777 O O . ASP A 1 105 ? 15.103 -14.979 -11.788 1.00 54.09 105 ASP A O 1
ATOM 781 N N . LEU A 1 106 ? 15.371 -16.102 -9.871 1.00 58.03 106 LEU A N 1
ATOM 782 C CA . LEU A 1 106 ? 14.902 -17.398 -10.365 1.00 58.03 106 LEU A CA 1
ATOM 783 C C . LEU A 1 106 ? 13.369 -17.523 -10.391 1.00 58.03 106 LEU A C 1
ATOM 785 O O . LEU A 1 106 ? 12.854 -18.510 -10.922 1.00 58.03 106 LEU A O 1
ATOM 789 N N . ILE A 1 107 ? 12.630 -16.576 -9.798 1.00 65.94 107 ILE A N 1
ATOM 790 C CA . ILE A 1 107 ? 11.166 -16.550 -9.883 1.00 65.94 107 ILE A CA 1
ATOM 791 C C . ILE A 1 107 ? 10.783 -15.856 -11.191 1.00 65.94 107 ILE A C 1
ATOM 793 O O . ILE A 1 107 ? 10.784 -14.633 -11.287 1.00 65.94 107 ILE A O 1
ATOM 797 N N . ASP A 1 108 ? 10.454 -16.658 -12.200 1.00 65.56 108 ASP A N 1
ATOM 798 C CA . ASP A 1 108 ? 10.089 -16.150 -13.521 1.00 65.56 108 ASP A CA 1
ATOM 799 C C . ASP A 1 108 ? 8.755 -15.379 -13.487 1.00 65.56 108 ASP A C 1
ATOM 801 O O . ASP A 1 108 ? 7.770 -15.836 -12.899 1.00 65.56 108 ASP A O 1
ATOM 805 N N . ASN A 1 109 ? 8.728 -14.220 -14.149 1.00 71.88 109 ASN A N 1
ATOM 806 C CA . ASN A 1 109 ? 7.564 -13.349 -14.370 1.00 71.88 109 ASN A CA 1
ATOM 807 C C . ASN A 1 109 ? 6.854 -12.768 -13.131 1.00 71.88 109 ASN A C 1
ATOM 809 O O . ASN A 1 109 ? 5.776 -12.196 -13.282 1.00 71.88 109 ASN A O 1
ATOM 813 N N . VAL A 1 110 ? 7.427 -12.859 -11.925 1.00 75.88 110 VAL A N 1
ATOM 814 C CA . VAL A 1 110 ? 6.835 -12.260 -10.714 1.00 75.88 110 VAL A CA 1
ATOM 815 C C . VAL A 1 110 ? 7.812 -11.290 -10.066 1.00 75.88 110 VAL A C 1
ATOM 817 O O . VAL A 1 110 ? 8.885 -11.689 -9.622 1.00 75.88 110 VAL A O 1
ATOM 820 N N . ALA A 1 111 ? 7.400 -10.032 -9.908 1.00 79.00 111 ALA A N 1
ATOM 821 C CA . ALA A 1 111 ? 8.140 -9.062 -9.109 1.00 79.00 111 ALA A CA 1
ATOM 822 C C . ALA A 1 111 ? 7.563 -8.978 -7.691 1.00 79.00 111 ALA A C 1
ATOM 824 O O . ALA A 1 111 ? 6.349 -8.928 -7.482 1.00 79.00 111 ALA A O 1
ATOM 825 N N . ILE A 1 112 ? 8.440 -8.938 -6.689 1.00 81.81 112 ILE A N 1
ATOM 826 C CA . ILE A 1 112 ? 8.046 -8.752 -5.292 1.00 81.81 112 ILE A CA 1
ATOM 827 C C . ILE A 1 112 ? 8.823 -7.564 -4.730 1.00 81.81 112 ILE A C 1
ATOM 829 O O . ILE A 1 112 ? 10.052 -7.561 -4.715 1.00 81.81 112 ILE A O 1
ATOM 833 N N . TYR A 1 113 ? 8.091 -6.577 -4.225 1.00 83.88 113 TYR A N 1
ATOM 834 C CA . TYR A 1 113 ? 8.637 -5.390 -3.585 1.00 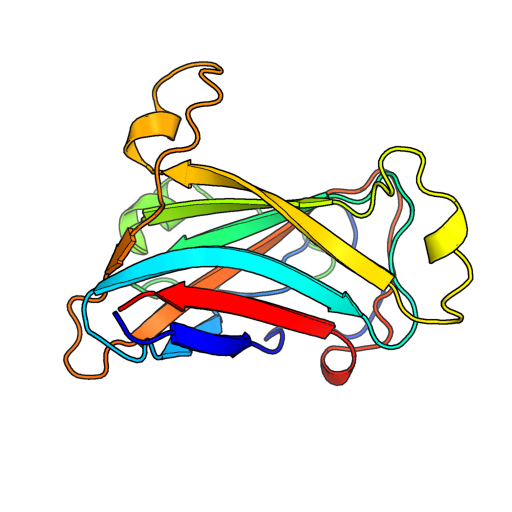83.88 113 TYR A CA 1
ATOM 835 C C . TYR A 1 113 ? 8.526 -5.508 -2.072 1.00 83.88 113 TYR A C 1
ATOM 837 O O . TYR A 1 113 ? 7.443 -5.735 -1.529 1.00 83.88 113 TYR A O 1
ATOM 845 N N . TYR A 1 114 ? 9.634 -5.299 -1.371 1.00 82.62 114 TYR A N 1
ATOM 846 C CA . TYR A 1 114 ? 9.699 -5.455 0.080 1.00 82.62 114 TYR A CA 1
ATOM 847 C C . TYR A 1 114 ? 9.501 -4.131 0.783 1.00 82.62 114 TYR A C 1
ATOM 849 O O . TYR A 1 114 ? 10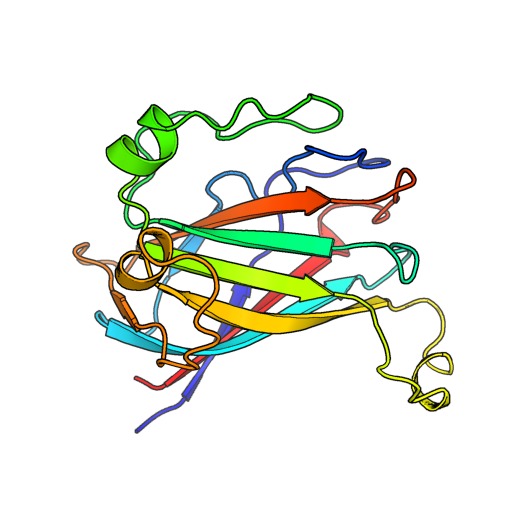.114 -3.133 0.411 1.00 82.62 114 TYR A O 1
ATOM 857 N N . GLY A 1 115 ? 8.725 -4.163 1.864 1.00 78.50 115 GLY A N 1
ATOM 858 C CA . GLY A 1 115 ? 8.662 -3.074 2.823 1.00 78.50 115 GLY A CA 1
ATOM 859 C C . GLY A 1 115 ? 10.015 -2.818 3.462 1.00 78.50 115 GLY A C 1
ATOM 860 O O . GLY A 1 115 ? 10.585 -3.683 4.133 1.00 78.50 115 GLY A O 1
ATOM 861 N N . GLY A 1 116 ? 10.497 -1.601 3.260 1.00 73.50 116 GLY A N 1
ATOM 862 C CA . GLY A 1 116 ? 11.555 -0.982 4.023 1.00 73.50 116 GLY A CA 1
ATOM 863 C C . GLY A 1 116 ? 11.055 -0.538 5.396 1.00 73.50 116 GLY A C 1
ATOM 864 O O . GLY A 1 116 ? 10.236 -1.189 6.050 1.00 73.50 116 GLY A O 1
ATOM 865 N N . HIS A 1 117 ? 11.592 0.580 5.868 1.00 71.25 117 HIS A N 1
ATOM 866 C CA . HIS A 1 117 ? 11.244 1.115 7.177 1.00 71.25 117 HIS A CA 1
ATOM 867 C C . HIS A 1 117 ? 9.859 1.769 7.150 1.00 71.25 117 HIS A C 1
ATOM 869 O O . HIS A 1 117 ? 9.518 2.486 6.208 1.00 71.25 117 HIS A O 1
ATOM 875 N N . ASN A 1 118 ? 9.080 1.533 8.207 1.00 73.56 118 ASN A N 1
ATOM 876 C CA . ASN A 1 118 ? 7.856 2.281 8.458 1.00 73.56 118 ASN A CA 1
ATOM 877 C C . ASN A 1 118 ? 8.233 3.636 9.063 1.00 73.56 118 ASN A C 1
ATOM 879 O O . ASN A 1 118 ? 9.030 3.693 9.996 1.00 73.56 118 ASN A O 1
ATOM 883 N N . MET A 1 119 ? 7.655 4.708 8.538 1.00 73.75 119 MET A N 1
ATOM 884 C CA . MET A 1 119 ? 7.828 6.074 9.015 1.00 73.75 119 MET A CA 1
ATOM 885 C C . MET A 1 119 ? 6.483 6.556 9.551 1.00 73.75 119 MET A C 1
ATOM 887 O O . MET A 1 119 ? 5.497 6.602 8.822 1.00 73.75 119 MET A O 1
ATOM 891 N N . THR A 1 120 ? 6.408 6.888 10.834 1.00 70.44 120 THR A N 1
ATOM 892 C CA . THR A 1 120 ? 5.200 7.460 11.442 1.00 70.44 120 THR A CA 1
ATOM 893 C C . THR A 1 120 ? 5.195 8.981 11.268 1.00 70.44 120 THR A C 1
ATOM 895 O O . THR A 1 120 ? 6.241 9.591 11.056 1.00 70.44 120 THR A O 1
ATOM 898 N N . ASN A 1 121 ? 4.026 9.624 11.359 1.00 59.38 121 ASN A N 1
ATOM 899 C CA . ASN A 1 121 ? 3.915 11.086 11.244 1.00 59.38 121 ASN A CA 1
ATOM 900 C C . ASN A 1 121 ? 4.779 11.836 12.289 1.00 59.38 121 ASN A C 1
ATOM 902 O O . ASN A 1 121 ? 5.291 12.915 12.012 1.00 59.38 121 ASN A O 1
ATOM 906 N N . GLU A 1 122 ? 5.043 11.234 13.456 1.00 53.78 122 GLU A N 1
ATOM 907 C CA . GLU A 1 122 ? 5.980 11.802 14.440 1.00 53.78 122 GLU A CA 1
ATOM 908 C C . GLU A 1 122 ? 7.429 11.867 13.909 1.00 53.78 122 GLU A C 1
ATOM 910 O O . GLU A 1 122 ? 8.151 12.817 14.211 1.00 53.78 122 GLU A O 1
ATOM 915 N N . LEU A 1 123 ? 7.829 10.938 13.030 1.00 49.44 123 LEU A N 1
ATOM 916 C CA . LEU A 1 123 ? 9.164 10.869 12.418 1.00 49.44 123 LEU A CA 1
ATOM 917 C C . LEU A 1 123 ? 9.329 11.767 11.179 1.00 49.44 123 LEU A C 1
ATOM 919 O O . LEU A 1 123 ? 10.458 12.058 10.789 1.00 49.44 123 LEU A O 1
ATOM 923 N N . ALA A 1 124 ? 8.240 12.265 10.577 1.00 50.47 124 ALA A N 1
ATOM 924 C CA . ALA A 1 124 ? 8.302 13.170 9.420 1.00 50.47 124 ALA A CA 1
ATOM 925 C C . ALA A 1 124 ? 8.900 14.555 9.758 1.00 50.47 124 ALA A C 1
ATOM 927 O O . ALA A 1 124 ? 9.239 15.323 8.859 1.00 50.47 124 ALA A O 1
ATOM 928 N N . THR A 1 125 ? 9.051 14.873 11.050 1.00 48.16 125 THR A N 1
ATOM 929 C CA . THR A 1 125 ? 9.630 16.138 11.538 1.00 48.16 125 THR A CA 1
ATOM 930 C C . THR A 1 125 ? 11.132 16.066 11.826 1.00 48.16 125 THR A C 1
ATOM 932 O O . THR A 1 125 ? 11.783 17.104 11.958 1.00 48.16 125 THR A O 1
ATOM 935 N N . THR A 1 126 ? 11.712 14.865 11.898 1.00 44.25 126 THR A N 1
ATOM 936 C CA . THR A 1 126 ? 13.119 14.664 12.254 1.00 44.25 126 THR A CA 1
ATOM 937 C C . THR A 1 126 ? 13.896 14.160 11.049 1.00 44.25 126 THR A C 1
ATOM 939 O O . THR A 1 126 ? 13.709 13.031 10.608 1.00 44.25 126 THR A O 1
ATOM 942 N N . ASN A 1 127 ? 14.795 14.995 10.521 1.00 46.22 127 ASN A N 1
ATOM 943 C CA . ASN A 1 127 ? 15.768 14.611 9.500 1.00 46.22 127 ASN A CA 1
ATOM 944 C C . ASN A 1 127 ? 16.486 13.297 9.888 1.00 46.22 127 ASN A C 1
ATOM 946 O O . ASN A 1 127 ? 17.416 13.313 10.691 1.00 46.22 127 ASN A O 1
ATOM 950 N N . PHE A 1 128 ? 16.080 12.180 9.275 1.00 47.84 128 PHE A N 1
ATOM 951 C CA . PHE A 1 128 ? 16.841 10.927 9.184 1.00 47.84 128 PHE A CA 1
ATOM 952 C C . PHE A 1 128 ? 17.221 10.214 10.502 1.00 47.84 128 PHE A C 1
ATOM 954 O O . PHE A 1 128 ? 18.340 9.719 10.647 1.00 47.84 128 PHE A O 1
ATOM 961 N N . SER A 1 129 ? 16.289 10.031 11.441 1.00 45.72 129 SER A N 1
ATOM 962 C CA . SER A 1 129 ? 16.410 8.926 12.408 1.00 45.72 129 SER A CA 1
ATOM 963 C C . SER A 1 129 ? 15.661 7.697 11.882 1.00 45.72 129 SER A C 1
ATOM 965 O O . SER A 1 129 ? 14.436 7.669 11.821 1.00 45.72 129 SER A O 1
ATOM 967 N N . PHE A 1 130 ? 16.403 6.651 11.498 1.00 51.50 130 PHE A N 1
ATOM 968 C CA . PHE A 1 130 ? 15.875 5.329 11.123 1.00 51.50 130 PHE A CA 1
ATOM 969 C C . PHE A 1 130 ? 15.293 4.577 12.338 1.00 51.50 130 PHE A C 1
ATOM 971 O O . PHE A 1 130 ? 15.681 3.442 12.627 1.00 51.50 130 PHE A O 1
ATOM 978 N N . GLN A 1 131 ? 14.404 5.208 13.104 1.00 52.47 131 GLN A N 1
ATOM 979 C CA . GLN A 1 131 ? 13.722 4.531 14.197 1.00 52.47 131 GLN A CA 1
ATOM 980 C C . GLN A 1 131 ? 12.651 3.608 13.626 1.00 52.47 131 GLN A C 1
ATOM 982 O O . GLN A 1 131 ? 11.768 4.004 12.873 1.00 52.47 131 GLN A O 1
ATOM 987 N N . THR A 1 132 ? 12.790 2.331 13.966 1.00 57.28 132 THR A N 1
ATOM 988 C CA . THR A 1 132 ? 11.918 1.228 13.555 1.00 57.28 132 THR A CA 1
ATOM 989 C C . THR A 1 132 ? 10.724 1.123 14.494 1.00 57.28 132 THR A C 1
ATOM 991 O O . THR A 1 132 ? 10.390 0.039 14.974 1.00 57.28 132 THR A O 1
ATOM 994 N N . ASP A 1 133 ? 10.091 2.257 14.789 1.00 65.56 133 ASP A N 1
ATOM 995 C CA . ASP A 1 133 ? 8.933 2.239 15.664 1.00 65.56 133 ASP A CA 1
ATOM 996 C C . ASP A 1 133 ? 7.771 1.529 14.957 1.00 65.56 133 ASP A C 1
ATOM 998 O O . ASP A 1 133 ? 7.546 1.709 13.751 1.00 65.56 133 ASP A O 1
ATOM 1002 N N . PRO A 1 134 ? 7.043 0.658 15.673 1.00 75.19 134 PRO A N 1
ATOM 1003 C CA . PRO A 1 134 ? 5.920 -0.047 15.091 1.00 75.19 134 PRO A CA 1
ATOM 1004 C C . PRO A 1 134 ? 4.855 0.967 14.681 1.00 75.19 134 PRO A C 1
ATOM 1006 O O . PRO A 1 134 ? 4.330 1.710 15.508 1.00 75.19 134 PRO A O 1
ATOM 1009 N N . MET A 1 135 ? 4.503 0.980 13.398 1.00 86.19 135 MET A N 1
ATOM 1010 C CA . MET A 1 135 ? 3.427 1.837 12.925 1.00 86.19 135 MET A CA 1
ATOM 1011 C C . MET A 1 135 ? 2.085 1.253 13.357 1.00 86.19 135 MET A C 1
ATOM 1013 O O . MET A 1 135 ? 1.771 0.097 13.063 1.00 86.19 135 MET A O 1
ATOM 1017 N N . ILE A 1 136 ? 1.290 2.063 14.050 1.00 90.19 136 ILE A N 1
ATOM 1018 C CA . ILE A 1 136 ? -0.058 1.697 14.478 1.00 90.19 136 ILE A CA 1
ATOM 1019 C C . ILE A 1 136 ? -1.063 2.263 13.477 1.00 90.19 136 ILE A C 1
ATOM 1021 O O . ILE A 1 136 ? -1.236 3.475 13.360 1.00 90.19 136 ILE A O 1
ATOM 1025 N N . LEU A 1 137 ? -1.749 1.370 12.775 1.00 92.06 137 LEU A N 1
ATOM 1026 C CA . LEU A 1 137 ? -2.890 1.679 11.929 1.00 92.06 137 LEU A CA 1
ATOM 1027 C C . LEU A 1 137 ? -4.129 1.749 12.817 1.00 92.06 137 LEU A C 1
ATOM 1029 O O . LEU A 1 137 ? -4.540 0.746 13.399 1.00 92.06 137 LEU A O 1
ATOM 1033 N N . LYS A 1 138 ? -4.706 2.942 12.970 1.00 91.00 138 LYS A N 1
ATOM 1034 C CA . LYS A 1 138 ? -5.863 3.162 13.841 1.00 91.00 138 LYS A CA 1
ATOM 1035 C C . LYS A 1 138 ? -6.971 3.881 13.094 1.00 91.00 138 LYS A C 1
ATOM 1037 O O . LYS A 1 138 ? -6.800 5.034 12.695 1.00 91.00 138 LYS A O 1
ATOM 1042 N N . SER A 1 139 ? -8.122 3.225 13.004 1.00 89.12 139 SER A N 1
ATOM 1043 C CA . SER A 1 139 ? -9.346 3.831 12.496 1.00 89.12 139 SER A CA 1
ATOM 1044 C C . SER A 1 139 ? -10.201 4.368 13.645 1.00 89.12 139 SER A C 1
ATOM 1046 O O . SER A 1 139 ? -10.308 3.774 14.721 1.00 89.12 139 SER A O 1
ATOM 1048 N N . ASP A 1 140 ? -10.826 5.518 13.411 1.00 87.94 140 ASP A N 1
ATOM 1049 C CA . ASP A 1 140 ? -11.840 6.087 14.302 1.00 87.94 140 ASP A CA 1
ATOM 1050 C C . ASP A 1 140 ? -13.266 5.823 13.793 1.00 87.94 140 ASP A C 1
ATOM 1052 O O . ASP A 1 140 ? -14.240 6.218 14.433 1.00 87.94 140 ASP A O 1
ATOM 1056 N N . LYS A 1 141 ? -13.393 5.115 12.663 1.00 85.69 141 LYS A N 1
ATOM 1057 C CA . LYS A 1 141 ? -14.673 4.701 12.095 1.00 85.69 141 LYS A CA 1
ATOM 1058 C C . LYS A 1 141 ? -15.158 3.392 12.719 1.00 85.69 141 LYS A C 1
ATOM 1060 O O . LYS A 1 141 ? -14.361 2.555 13.139 1.00 85.69 141 LYS A O 1
ATOM 1065 N N . ALA A 1 142 ? -16.477 3.209 12.755 1.00 86.56 142 ALA A N 1
ATOM 1066 C CA . ALA A 1 142 ? -17.105 2.010 13.315 1.00 86.56 142 ALA A CA 1
ATOM 1067 C C . ALA A 1 142 ? -16.846 0.743 12.482 1.00 86.56 142 ALA A C 1
ATOM 1069 O O . ALA A 1 142 ? -16.833 -0.351 13.033 1.00 86.56 142 ALA A O 1
ATOM 1070 N N . ASP A 1 143 ? -16.621 0.905 11.179 1.00 90.75 143 ASP A N 1
ATOM 1071 C CA . ASP A 1 143 ? -16.294 -0.158 10.223 1.00 90.75 143 ASP A CA 1
ATOM 1072 C C . ASP A 1 143 ? -14.785 -0.437 10.126 1.00 90.75 143 ASP A C 1
ATOM 1074 O O . ASP A 1 143 ? -14.360 -1.238 9.304 1.00 90.75 143 ASP A O 1
ATOM 1078 N N . TYR A 1 144 ? -13.971 0.255 10.929 1.00 93.88 144 TYR A N 1
ATOM 1079 C CA . TYR A 1 144 ? -12.509 0.181 10.928 1.00 93.88 144 TYR A CA 1
ATOM 1080 C C . TYR A 1 144 ? -11.852 0.446 9.565 1.00 93.88 144 TYR A C 1
ATOM 1082 O O . TYR A 1 144 ? -10.713 0.035 9.328 1.00 93.88 144 TYR A O 1
ATOM 1090 N N . THR A 1 145 ? -12.540 1.171 8.681 1.00 95.12 145 THR A N 1
ATOM 1091 C CA . THR A 1 145 ? -12.022 1.507 7.356 1.00 95.12 145 THR A CA 1
ATOM 1092 C C . THR A 1 145 ? -10.872 2.507 7.452 1.00 95.12 145 THR A C 1
ATOM 1094 O O . THR A 1 145 ? -10.913 3.465 8.234 1.00 95.12 145 THR A O 1
ATOM 1097 N N . MET A 1 146 ? -9.865 2.293 6.615 1.00 94.56 146 MET A N 1
ATOM 1098 C CA . MET A 1 146 ? -8.707 3.145 6.379 1.00 94.56 146 MET A CA 1
ATOM 1099 C C . MET A 1 146 ? -8.457 3.297 4.877 1.00 94.56 146 MET A C 1
ATOM 1101 O O . MET A 1 146 ? -9.115 2.644 4.069 1.00 94.56 146 MET A O 1
ATOM 1105 N N . PHE A 1 147 ? -7.523 4.173 4.504 1.00 93.25 147 PHE A N 1
ATOM 1106 C CA . PHE A 1 147 ? -7.193 4.438 3.108 1.00 93.25 147 PHE A CA 1
ATOM 1107 C C . PHE A 1 147 ? -5.693 4.351 2.867 1.00 93.25 147 PHE A C 1
ATOM 1109 O O . PHE A 1 147 ? -4.895 4.778 3.708 1.00 93.25 147 PHE A O 1
ATOM 1116 N N . VAL A 1 148 ? -5.320 3.797 1.717 1.00 92.69 148 VAL A N 1
ATOM 1117 C CA . VAL A 1 148 ? -3.930 3.696 1.276 1.00 92.69 148 VAL A CA 1
ATOM 1118 C C . VAL A 1 148 ? -3.719 4.483 -0.014 1.00 92.69 148 VAL A C 1
ATOM 1120 O O . VAL A 1 148 ? -4.507 4.395 -0.954 1.00 92.69 148 VAL A O 1
ATOM 1123 N N . GLY A 1 149 ? -2.658 5.283 -0.028 1.00 89.81 149 GLY A N 1
ATOM 1124 C CA . GLY A 1 149 ? -2.091 5.897 -1.220 1.00 89.81 149 GLY A C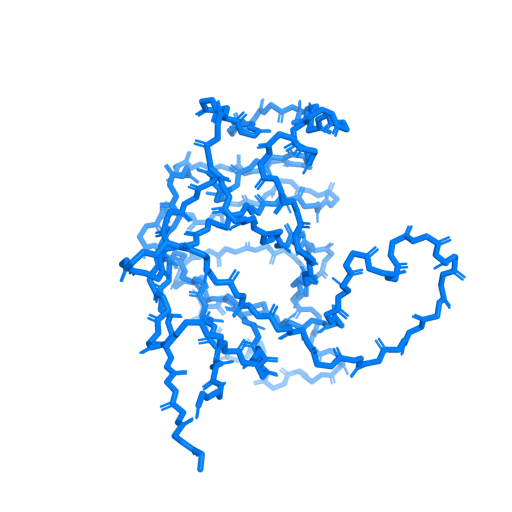A 1
ATOM 1125 C C . GLY A 1 149 ? -0.793 5.190 -1.606 1.00 89.81 149 GLY A C 1
ATOM 1126 O O . GLY A 1 149 ? -0.092 4.712 -0.717 1.00 89.81 149 GLY A O 1
ATOM 1127 N N . ALA A 1 150 ? -0.429 5.137 -2.884 1.00 88.50 150 ALA A N 1
ATOM 1128 C CA . ALA A 1 150 ? 0.924 4.735 -3.263 1.00 88.50 150 ALA A CA 1
ATOM 1129 C C . ALA A 1 150 ? 1.439 5.530 -4.455 1.00 88.50 150 ALA A C 1
ATOM 1131 O O . ALA A 1 150 ? 0.763 5.603 -5.480 1.00 88.50 150 ALA A O 1
ATOM 1132 N N . VAL A 1 151 ? 2.642 6.077 -4.296 1.00 86.44 151 VAL A N 1
ATOM 1133 C CA . VAL A 1 151 ? 3.327 6.911 -5.286 1.00 86.44 151 VAL A CA 1
ATOM 1134 C C . VAL A 1 151 ? 4.504 6.150 -5.860 1.00 86.44 151 VAL A C 1
ATOM 1136 O O . VAL A 1 151 ? 5.304 5.567 -5.120 1.00 86.44 151 VAL A O 1
ATOM 1139 N N . PHE A 1 152 ? 4.595 6.160 -7.178 1.00 85.31 152 PHE A N 1
ATOM 1140 C CA . PHE A 1 152 ? 5.626 5.503 -7.941 1.00 85.31 152 PHE A CA 1
ATOM 1141 C C . PHE A 1 152 ? 6.867 6.388 -8.057 1.00 85.31 152 PHE A C 1
ATOM 1143 O O . PHE A 1 152 ? 6.766 7.561 -8.405 1.00 85.31 152 PHE A O 1
ATOM 1150 N N . HIS A 1 153 ? 8.038 5.819 -7.772 1.00 81.75 153 HIS A N 1
ATOM 1151 C CA . HIS A 1 153 ? 9.324 6.493 -7.892 1.00 81.75 153 HIS A CA 1
ATOM 1152 C C . HIS A 1 153 ? 10.331 5.614 -8.623 1.00 81.75 153 HIS A C 1
ATOM 1154 O O . HIS A 1 153 ? 10.846 4.647 -8.060 1.00 81.75 153 HIS A O 1
ATOM 1160 N N . ALA A 1 154 ? 10.656 5.948 -9.867 1.00 77.19 154 ALA A N 1
ATOM 1161 C CA . ALA A 1 154 ? 11.593 5.167 -10.667 1.00 77.19 154 ALA A CA 1
ATOM 1162 C C . ALA A 1 154 ? 12.397 6.051 -11.617 1.00 77.19 154 ALA A C 1
ATOM 1164 O O . ALA A 1 154 ? 11.953 7.120 -12.022 1.00 77.19 154 ALA A O 1
ATOM 1165 N N . ALA A 1 155 ? 13.588 5.586 -11.998 1.00 69.06 155 ALA A N 1
ATOM 1166 C CA . ALA A 1 155 ? 14.392 6.264 -13.014 1.00 69.06 155 ALA A CA 1
ATOM 1167 C C . ALA A 1 155 ? 13.803 6.103 -14.429 1.00 69.06 155 ALA A C 1
ATOM 1169 O O . ALA A 1 155 ? 14.025 6.955 -15.285 1.00 69.06 155 ALA A O 1
ATOM 1170 N N . ASN A 1 156 ? 13.051 5.021 -14.652 1.00 72.06 156 ASN A N 1
ATOM 1171 C CA . ASN A 1 156 ? 12.450 4.636 -15.925 1.00 72.06 156 ASN A CA 1
ATOM 1172 C C . ASN A 1 156 ? 10.971 4.278 -15.725 1.00 72.06 156 ASN A C 1
ATOM 1174 O O . ASN A 1 156 ? 10.555 3.912 -14.624 1.00 72.06 156 ASN A O 1
ATOM 1178 N N . SER A 1 157 ? 10.181 4.340 -16.797 1.00 77.75 157 SER A N 1
ATOM 1179 C CA . SER A 1 157 ? 8.787 3.900 -16.753 1.00 77.75 157 SER A CA 1
ATOM 1180 C C . SER A 1 157 ? 8.683 2.393 -16.510 1.00 77.75 157 SER A C 1
ATOM 1182 O O . SER A 1 157 ? 9.447 1.628 -17.097 1.00 77.75 157 SER A O 1
ATOM 1184 N N . THR A 1 158 ? 7.716 1.961 -15.705 1.00 77.12 158 THR A N 1
ATOM 1185 C CA . THR A 1 158 ? 7.469 0.546 -15.392 1.00 77.12 158 THR A CA 1
ATOM 1186 C C . THR A 1 158 ? 6.046 0.157 -15.750 1.00 77.12 158 THR A C 1
ATOM 1188 O O . THR A 1 158 ? 5.106 0.833 -15.339 1.00 77.12 158 THR A O 1
ATOM 1191 N N . ASP A 1 159 ? 5.878 -0.950 -16.469 1.00 77.88 159 ASP A N 1
ATOM 1192 C CA . ASP A 1 159 ? 4.560 -1.522 -16.733 1.00 77.88 159 ASP A CA 1
ATOM 1193 C C . ASP A 1 159 ? 4.267 -2.674 -15.765 1.00 77.88 159 ASP A C 1
ATOM 1195 O O . ASP A 1 159 ? 5.078 -3.584 -15.575 1.00 77.88 159 ASP A O 1
ATOM 1199 N N . PHE A 1 160 ? 3.098 -2.602 -15.138 1.00 75.38 160 PHE A N 1
ATOM 1200 C CA . PHE A 1 160 ? 2.595 -3.603 -14.201 1.00 75.38 160 PHE A CA 1
ATOM 1201 C C . PHE A 1 160 ? 1.575 -4.552 -14.839 1.00 75.38 160 PHE A C 1
ATOM 1203 O O . PHE A 1 160 ? 0.981 -5.358 -14.128 1.00 75.38 160 PHE A O 1
ATOM 1210 N N . ASP A 1 161 ? 1.354 -4.430 -16.154 1.00 71.88 161 ASP A N 1
ATOM 1211 C CA . ASP A 1 161 ? 0.465 -5.282 -16.950 1.00 71.88 161 ASP A CA 1
ATOM 1212 C C . ASP A 1 161 ? -0.968 -5.353 -16.377 1.00 71.88 161 ASP A C 1
ATOM 1214 O O . ASP A 1 161 ? -1.633 -6.384 -16.406 1.00 71.88 161 ASP A O 1
ATOM 1218 N N . GLY A 1 162 ? -1.437 -4.238 -15.803 1.00 71.12 162 GLY A N 1
ATOM 1219 C CA . GLY A 1 162 ? -2.801 -4.050 -15.294 1.00 71.12 162 GLY A CA 1
ATOM 1220 C C . GLY A 1 162 ? -3.013 -4.267 -13.786 1.00 71.12 162 GLY A C 1
ATOM 1221 O O . GLY A 1 162 ? -2.295 -5.004 -13.109 1.00 71.12 162 GLY A O 1
ATOM 1222 N N . THR A 1 163 ? -4.046 -3.612 -13.242 1.00 68.50 163 THR A N 1
ATOM 1223 C CA . THR A 1 163 ? -4.390 -3.603 -11.797 1.00 68.50 163 THR A CA 1
ATOM 1224 C C . THR A 1 163 ? -4.482 -4.983 -11.150 1.00 68.50 163 THR A C 1
ATOM 1226 O O . THR A 1 163 ? -4.011 -5.160 -10.029 1.00 68.50 163 THR A O 1
ATOM 1229 N N . ALA A 1 164 ? -5.075 -5.967 -11.831 1.00 72.06 164 ALA A N 1
ATOM 1230 C CA . ALA A 1 164 ? -5.326 -7.296 -11.265 1.00 72.06 164 ALA A CA 1
ATOM 1231 C C . ALA A 1 164 ? -4.038 -8.075 -10.940 1.00 72.06 164 ALA A C 1
ATOM 1233 O O . ALA A 1 164 ? -4.057 -8.999 -10.119 1.00 72.06 164 ALA A O 1
ATOM 1234 N N . ASN A 1 165 ? -2.922 -7.694 -11.565 1.00 81.44 165 ASN A N 1
ATOM 1235 C CA . ASN A 1 165 ? -1.626 -8.319 -11.35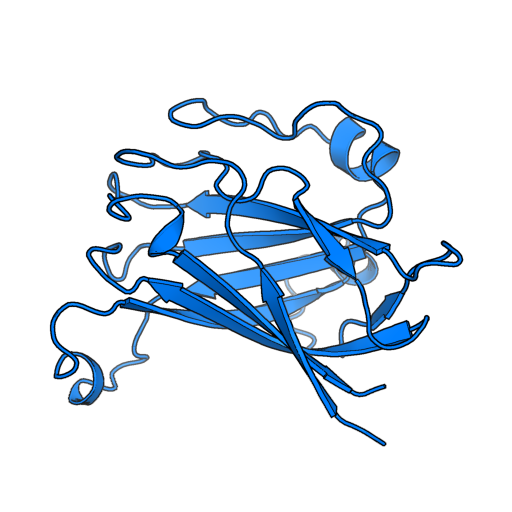0 1.00 81.44 165 ASN A CA 1
ATOM 1236 C C . ASN A 1 165 ? -0.904 -7.763 -10.124 1.00 81.44 165 ASN A C 1
ATOM 1238 O O . ASN A 1 165 ? 0.007 -8.418 -9.619 1.00 81.44 165 ASN A O 1
ATOM 1242 N N . VAL A 1 166 ? -1.318 -6.605 -9.606 1.00 86.81 166 VAL A N 1
ATOM 1243 C CA . VAL A 1 166 ? -0.672 -5.956 -8.467 1.00 86.81 166 VAL A CA 1
ATOM 1244 C C . VAL A 1 166 ? -1.477 -6.183 -7.194 1.00 86.81 166 VAL A C 1
ATOM 1246 O O . VAL A 1 166 ? -2.682 -5.951 -7.144 1.00 86.81 166 VAL A O 1
ATOM 1249 N N . LYS A 1 167 ? -0.801 -6.604 -6.124 1.00 91.25 167 LYS A N 1
ATOM 1250 C CA . LYS A 1 167 ? -1.407 -6.773 -4.798 1.00 91.25 167 LYS A CA 1
ATOM 1251 C C . LYS A 1 167 ? -0.500 -6.237 -3.713 1.00 91.25 167 LYS A C 1
ATOM 1253 O O . LYS A 1 167 ? 0.658 -6.639 -3.619 1.00 91.25 167 LYS A O 1
ATOM 1258 N N . LEU A 1 168 ? -1.041 -5.365 -2.870 1.00 93.19 168 LEU A N 1
ATOM 1259 C CA . LEU A 1 168 ? -0.396 -4.898 -1.651 1.00 93.19 168 LEU A CA 1
ATOM 1260 C C . LEU A 1 168 ? -0.863 -5.751 -0.471 1.00 93.19 168 LEU A C 1
ATOM 1262 O O . LEU A 1 168 ? -2.062 -5.910 -0.245 1.00 93.19 168 LEU A O 1
ATOM 1266 N N . PHE A 1 169 ? 0.087 -6.261 0.302 1.00 94.44 169 PHE A N 1
ATOM 1267 C CA . PHE A 1 169 ? -0.164 -7.086 1.474 1.00 94.44 169 PHE A CA 1
ATOM 1268 C C . PHE A 1 169 ? 0.280 -6.362 2.736 1.00 94.44 169 PHE A C 1
ATOM 1270 O O . PHE A 1 169 ? 1.433 -5.939 2.853 1.00 94.44 169 PHE A O 1
ATOM 1277 N N . LEU A 1 170 ? -0.626 -6.268 3.708 1.00 94.50 170 LEU A N 1
ATOM 1278 C CA . LEU A 1 170 ? -0.355 -5.734 5.038 1.00 94.50 170 LEU A CA 1
ATOM 1279 C C . LEU A 1 170 ? -0.481 -6.861 6.057 1.00 94.50 170 LEU A C 1
ATOM 1281 O O . LEU A 1 170 ? -1.563 -7.404 6.264 1.00 94.50 170 LEU A O 1
ATOM 1285 N N . HIS A 1 171 ? 0.622 -7.201 6.714 1.00 93.62 171 HIS A N 1
ATOM 1286 C CA . HIS A 1 171 ? 0.610 -8.121 7.845 1.00 93.62 171 HIS A CA 1
ATOM 1287 C C . HIS A 1 171 ? 0.394 -7.322 9.116 1.00 93.62 171 HIS A C 1
ATOM 1289 O O . HIS A 1 171 ? 1.199 -6.438 9.436 1.00 93.62 171 HIS A O 1
ATOM 1295 N N . VAL A 1 172 ? -0.664 -7.646 9.849 1.00 94.31 172 VAL A N 1
ATOM 1296 C CA . VAL A 1 172 ? -1.072 -6.894 11.031 1.00 94.31 172 VAL A CA 1
ATOM 1297 C C . VAL A 1 172 ? -1.190 -7.776 12.266 1.00 94.31 172 VAL A C 1
ATOM 1299 O O . VAL A 1 172 ? -1.551 -8.946 12.188 1.00 94.31 172 VAL A O 1
ATOM 1302 N N . GLU A 1 173 ? -0.872 -7.187 13.413 1.00 94.94 173 GLU A N 1
ATOM 1303 C CA . GLU A 1 173 ? -1.068 -7.737 14.757 1.00 94.94 173 GLU A CA 1
ATOM 1304 C C . GLU A 1 173 ? -2.138 -6.894 15.468 1.00 94.94 173 GLU A C 1
ATOM 1306 O O . GLU A 1 173 ? -2.069 -5.661 15.403 1.00 94.94 173 GLU A O 1
ATOM 1311 N N . TYR A 1 174 ? -3.124 -7.525 16.115 1.00 90.75 174 TYR A N 1
ATOM 1312 C CA . TYR A 1 174 ? -4.267 -6.834 16.735 1.00 90.75 174 TYR A CA 1
ATOM 1313 C C . TYR A 1 174 ? -4.709 -7.430 18.076 1.00 90.75 174 TYR A C 1
ATOM 1315 O O . TYR A 1 174 ? -4.264 -8.549 18.424 1.00 90.75 174 TYR A O 1
#